Protein AF-A0A527D9S7-F1 (afdb_monomer)

Structure (mmCIF, N/CA/C/O backbone):
data_AF-A0A527D9S7-F1
#
_entry.id   AF-A0A527D9S7-F1
#
loop_
_atom_site.group_PDB
_atom_site.id
_atom_site.type_symbol
_atom_site.label_atom_id
_atom_site.label_alt_id
_atom_site.label_comp_id
_atom_site.label_asym_id
_atom_site.label_entity_id
_atom_site.label_seq_id
_atom_site.pdbx_PDB_ins_code
_atom_site.Cartn_x
_atom_site.Cartn_y
_atom_site.Cartn_z
_atom_site.occupancy
_atom_site.B_iso_or_equiv
_atom_site.auth_seq_id
_atom_site.auth_comp_id
_atom_site.auth_asym_id
_atom_site.auth_atom_id
_atom_site.pdbx_PDB_model_num
ATOM 1 N N . MET A 1 1 ? 30.669 3.291 -40.925 1.00 55.16 1 MET A N 1
ATOM 2 C CA . MET A 1 1 ? 29.486 2.459 -40.610 1.00 55.16 1 MET A CA 1
ATOM 3 C C . MET A 1 1 ? 28.982 2.857 -39.224 1.00 55.16 1 MET A C 1
ATOM 5 O O . MET A 1 1 ? 29.702 2.601 -38.267 1.00 55.16 1 MET A O 1
ATOM 9 N N . PRO A 1 2 ? 27.845 3.563 -39.084 1.00 64.44 2 PRO A N 1
ATOM 10 C CA . PRO A 1 2 ? 27.367 4.002 -37.776 1.00 64.44 2 PRO A CA 1
ATOM 11 C C . PRO A 1 2 ? 26.653 2.850 -37.060 1.00 64.44 2 PRO A C 1
ATOM 13 O O . PRO A 1 2 ? 25.639 2.338 -37.529 1.00 64.44 2 PRO A O 1
ATOM 16 N N . HIS A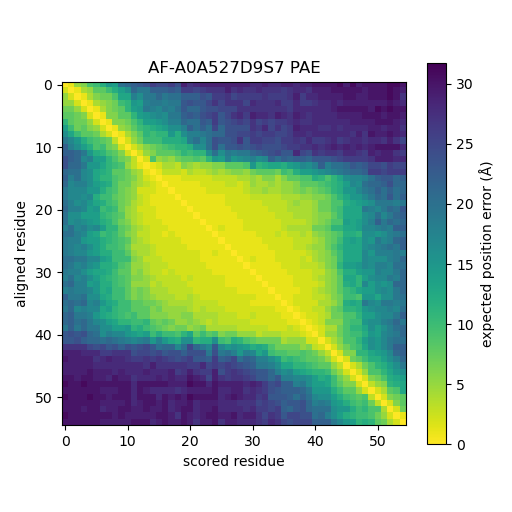 1 3 ? 27.202 2.430 -35.923 1.00 67.31 3 HIS A N 1
ATOM 17 C CA . HIS A 1 3 ? 26.604 1.423 -35.055 1.00 67.31 3 HIS A CA 1
ATOM 18 C C . HIS A 1 3 ? 25.442 2.078 -34.290 1.00 67.31 3 HIS A C 1
ATOM 20 O O . HIS A 1 3 ? 25.653 2.824 -33.334 1.00 67.31 3 HIS A O 1
ATOM 26 N N . ARG A 1 4 ? 24.202 1.877 -34.750 1.00 64.75 4 ARG A N 1
ATOM 27 C CA . ARG A 1 4 ? 23.009 2.345 -34.031 1.00 64.75 4 ARG A CA 1
ATOM 28 C C . ARG A 1 4 ? 22.707 1.352 -32.910 1.00 64.75 4 ARG A C 1
ATOM 30 O O . ARG A 1 4 ? 22.170 0.278 -33.155 1.00 64.75 4 ARG A O 1
ATOM 37 N N . SER A 1 5 ? 23.058 1.720 -31.682 1.00 64.06 5 SER A N 1
ATOM 38 C CA . SER A 1 5 ? 22.573 1.032 -30.487 1.00 64.06 5 SER A CA 1
ATOM 39 C C . SER A 1 5 ? 21.083 1.338 -30.325 1.00 64.06 5 SER A C 1
ATOM 41 O O . SER A 1 5 ? 20.695 2.456 -29.981 1.00 64.06 5 SER A O 1
ATOM 43 N N . THR A 1 6 ? 20.232 0.363 -30.635 1.00 61.62 6 THR A N 1
ATOM 44 C CA . THR A 1 6 ? 18.809 0.418 -30.296 1.00 61.62 6 THR A CA 1
ATOM 45 C C . THR A 1 6 ? 18.690 0.069 -28.820 1.00 61.62 6 THR A C 1
ATOM 47 O O . THR A 1 6 ? 18.652 -1.101 -28.450 1.00 61.62 6 THR A O 1
ATOM 50 N N . ILE A 1 7 ? 18.673 1.091 -27.964 1.00 62.00 7 ILE A N 1
ATOM 51 C CA . ILE A 1 7 ? 18.380 0.928 -26.539 1.00 62.00 7 ILE A CA 1
ATOM 52 C C . ILE A 1 7 ? 16.917 0.488 -26.432 1.00 62.00 7 ILE A C 1
ATOM 54 O O . ILE A 1 7 ? 15.995 1.294 -26.572 1.00 62.00 7 ILE A O 1
ATOM 58 N N . ILE A 1 8 ? 16.703 -0.811 -26.233 1.00 62.88 8 ILE A N 1
ATOM 59 C CA . ILE A 1 8 ? 15.381 -1.387 -26.004 1.00 62.88 8 ILE A CA 1
ATOM 60 C C . ILE A 1 8 ? 14.965 -0.970 -24.593 1.00 62.88 8 ILE A C 1
ATOM 62 O O . ILE A 1 8 ? 15.440 -1.512 -23.598 1.00 62.88 8 ILE A O 1
ATOM 66 N N . LYS A 1 9 ? 14.119 0.057 -24.505 1.00 62.06 9 LYS A N 1
ATOM 67 C CA . LYS A 1 9 ? 13.561 0.553 -23.247 1.00 62.06 9 LYS A CA 1
ATOM 68 C C . LYS A 1 9 ? 12.551 -0.488 -22.748 1.00 62.06 9 LYS A C 1
ATOM 70 O O . LYS A 1 9 ? 11.404 -0.501 -23.185 1.00 62.06 9 LYS A O 1
ATOM 75 N N . THR A 1 10 ? 12.992 -1.414 -21.902 1.00 63.03 10 THR A N 1
ATOM 76 C CA . THR A 1 10 ? 12.131 -2.413 -21.259 1.00 63.03 10 THR A CA 1
ATOM 77 C C . THR A 1 10 ? 11.001 -1.700 -20.510 1.00 63.03 10 THR A C 1
ATOM 79 O O . THR A 1 10 ? 11.239 -0.846 -19.660 1.00 63.03 10 THR A O 1
ATOM 82 N N . GLY A 1 11 ? 9.754 -2.007 -20.879 1.00 62.66 11 GLY A N 1
ATOM 83 C CA . GLY A 1 11 ? 8.547 -1.266 -20.479 1.00 62.66 11 GLY A CA 1
ATOM 84 C C . GLY A 1 11 ? 8.178 -1.322 -18.991 1.00 62.66 11 GLY A C 1
ATOM 85 O O . GLY A 1 11 ? 7.265 -0.619 -18.574 1.00 62.66 11 GLY A O 1
ATOM 86 N N . TYR A 1 12 ? 8.907 -2.094 -18.184 1.00 64.88 12 TYR A N 1
ATOM 87 C CA . TYR A 1 12 ? 8.779 -2.138 -16.726 1.00 64.88 12 TYR A CA 1
ATOM 88 C C . TYR A 1 12 ? 9.996 -1.459 -16.097 1.00 64.88 12 TYR A C 1
ATOM 90 O O . TYR A 1 12 ? 10.907 -2.102 -15.580 1.00 64.88 12 TYR A O 1
ATOM 98 N N . GLY A 1 13 ? 10.053 -0.135 -16.233 1.00 70.38 13 GLY A N 1
ATOM 99 C CA . GLY A 1 13 ? 11.078 0.674 -15.579 1.00 70.38 13 GLY A CA 1
ATOM 100 C C . GLY A 1 13 ? 10.888 0.728 -14.055 1.00 70.38 13 GLY A C 1
ATOM 101 O O . GLY A 1 13 ? 9.843 0.327 -13.544 1.00 70.38 13 GLY A O 1
ATOM 102 N N . PRO A 1 14 ? 11.839 1.317 -13.308 1.00 78.19 14 PRO A N 1
ATOM 103 C CA . PRO A 1 14 ? 11.735 1.488 -11.851 1.00 78.19 14 PRO A CA 1
ATOM 104 C C . PRO A 1 14 ? 10.453 2.215 -11.401 1.00 78.19 14 PRO A C 1
ATOM 106 O O . PRO A 1 14 ? 10.032 2.074 -10.257 1.00 78.19 14 PRO A O 1
ATOM 109 N N . GLY A 1 15 ? 9.786 2.941 -12.305 1.00 83.25 15 GLY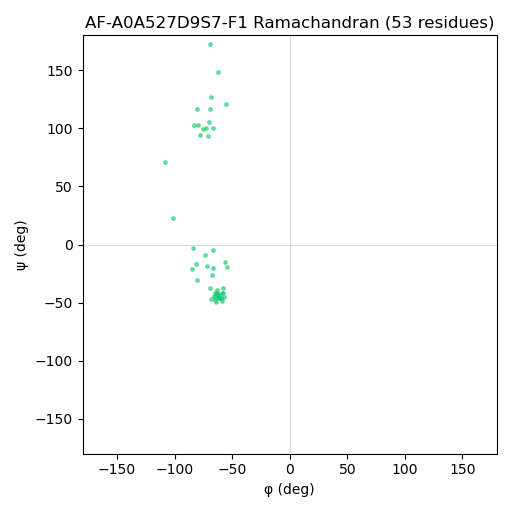 A N 1
ATOM 110 C CA . GLY A 1 15 ? 8.499 3.583 -12.048 1.00 83.25 15 GLY A CA 1
ATOM 111 C C . GLY A 1 15 ? 7.389 2.623 -11.607 1.00 83.25 15 GLY A C 1
ATOM 112 O O . GLY A 1 15 ? 6.623 2.980 -10.716 1.00 83.25 15 GLY A O 1
ATOM 113 N N . THR A 1 16 ? 7.313 1.398 -12.145 1.00 84.88 16 THR A N 1
ATOM 114 C CA . THR A 1 16 ? 6.289 0.434 -11.698 1.00 84.88 16 THR A CA 1
ATOM 115 C C . THR A 1 16 ? 6.558 -0.061 -10.282 1.00 84.88 16 THR A C 1
ATOM 117 O O . THR A 1 16 ? 5.623 -0.185 -9.498 1.00 84.88 16 THR A O 1
ATOM 120 N N . ALA A 1 17 ? 7.824 -0.273 -9.913 1.00 85.88 17 ALA A N 1
ATOM 121 C CA . ALA A 1 17 ? 8.192 -0.653 -8.549 1.00 85.88 17 ALA A CA 1
ATOM 122 C C . ALA A 1 17 ? 7.859 0.460 -7.541 1.00 85.88 17 ALA A C 1
ATOM 124 O O . ALA A 1 17 ? 7.298 0.190 -6.480 1.00 85.88 17 ALA A O 1
ATOM 125 N N . ILE A 1 18 ? 8.134 1.717 -7.901 1.00 89.56 18 ILE A N 1
ATOM 126 C CA . ILE A 1 18 ? 7.797 2.886 -7.078 1.00 89.56 18 ILE A CA 1
ATOM 127 C C . ILE A 1 18 ? 6.277 3.031 -6.932 1.00 89.56 18 ILE A 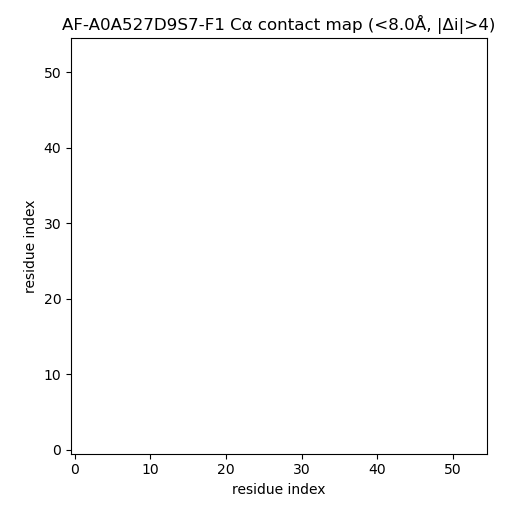C 1
ATOM 129 O O . ILE A 1 18 ? 5.792 3.293 -5.835 1.00 89.56 18 ILE A O 1
ATOM 133 N N . ALA A 1 19 ? 5.515 2.822 -8.009 1.00 90.81 19 ALA A N 1
ATOM 134 C CA . ALA A 1 19 ? 4.057 2.880 -7.961 1.00 90.81 19 ALA A CA 1
ATOM 135 C C . ALA A 1 19 ? 3.479 1.818 -7.014 1.00 90.81 19 ALA A C 1
ATOM 137 O O . ALA A 1 19 ? 2.651 2.141 -6.165 1.00 90.81 19 ALA A O 1
ATOM 138 N N . VAL A 1 20 ? 3.958 0.573 -7.101 1.00 93.25 20 VAL A N 1
ATOM 139 C CA . VAL A 1 20 ? 3.532 -0.509 -6.199 1.00 93.25 20 VAL A CA 1
ATOM 140 C C . VAL A 1 20 ? 3.891 -0.191 -4.748 1.00 93.25 20 VAL A C 1
ATOM 142 O O . VAL A 1 20 ? 3.054 -0.371 -3.866 1.00 93.25 20 VAL A O 1
ATOM 145 N N . LEU A 1 21 ? 5.093 0.338 -4.497 1.00 93.69 21 LEU A N 1
ATOM 146 C CA . LEU A 1 21 ? 5.509 0.766 -3.162 1.00 93.69 21 LEU A CA 1
ATOM 147 C C . LEU A 1 21 ? 4.566 1.839 -2.597 1.00 93.69 21 LEU A C 1
ATOM 149 O O . LEU A 1 21 ? 4.090 1.703 -1.473 1.00 93.69 21 LEU A O 1
ATOM 153 N N . MET A 1 22 ? 4.258 2.875 -3.380 1.00 96.94 22 MET A N 1
ATOM 154 C CA . MET A 1 22 ? 3.365 3.962 -2.962 1.00 96.94 22 MET A CA 1
ATOM 155 C C . MET A 1 22 ? 1.949 3.466 -2.667 1.00 96.94 22 MET A C 1
ATOM 157 O O . MET A 1 22 ? 1.364 3.842 -1.651 1.00 96.94 22 MET A O 1
ATOM 161 N N . VAL A 1 23 ? 1.409 2.590 -3.518 1.00 96.94 23 VAL A N 1
ATOM 162 C CA . VAL A 1 23 ? 0.082 1.992 -3.314 1.00 96.94 23 VAL A CA 1
ATOM 163 C C . VAL A 1 23 ? 0.066 1.123 -2.057 1.00 96.94 23 VAL A C 1
ATOM 165 O O . VAL A 1 23 ? -0.865 1.228 -1.260 1.00 96.94 23 VAL A O 1
ATOM 168 N N . GLY A 1 24 ? 1.107 0.316 -1.836 1.00 96.94 24 GLY A N 1
ATOM 169 C CA . GLY A 1 24 ? 1.244 -0.499 -0.629 1.00 96.94 24 GLY A CA 1
ATOM 170 C C . GLY A 1 24 ? 1.274 0.351 0.641 1.00 96.94 24 GLY A C 1
ATOM 171 O O . GLY A 1 24 ? 0.533 0.076 1.583 1.00 96.94 24 GLY A O 1
ATOM 172 N N . LEU A 1 25 ? 2.062 1.429 0.647 1.00 97.50 25 LEU A N 1
ATOM 173 C CA . LEU A 1 25 ? 2.131 2.357 1.778 1.00 97.50 25 LEU A CA 1
ATOM 174 C C . LEU A 1 25 ? 0.790 3.056 2.038 1.00 97.50 25 LEU A C 1
ATOM 176 O O . LEU A 1 25 ? 0.376 3.159 3.192 1.00 97.50 25 LEU A O 1
ATOM 180 N N . MET A 1 26 ? 0.081 3.485 0.988 1.00 97.56 26 MET A N 1
ATOM 181 C CA . MET A 1 26 ? -1.257 4.067 1.137 1.00 97.56 26 MET A CA 1
ATOM 182 C C . MET A 1 26 ? -2.252 3.069 1.725 1.00 97.56 26 MET A C 1
ATOM 184 O O . MET A 1 26 ? -2.986 3.422 2.644 1.00 97.56 26 MET A O 1
ATOM 188 N N . ALA A 1 27 ? -2.261 1.826 1.242 1.0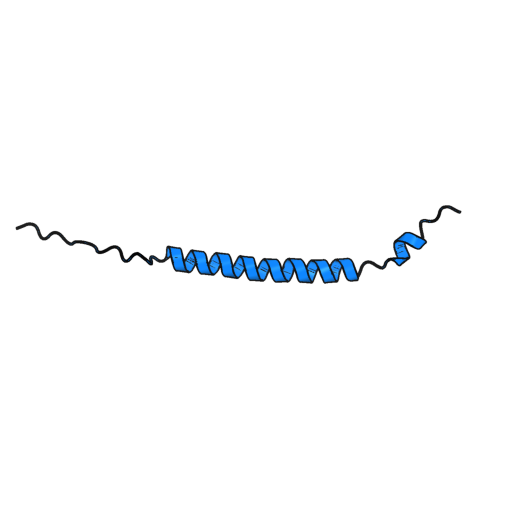0 97.44 27 ALA A N 1
ATOM 189 C CA . ALA A 1 27 ? -3.159 0.794 1.749 1.00 97.44 27 ALA A CA 1
ATOM 190 C C . ALA A 1 27 ? -2.924 0.525 3.244 1.00 97.44 27 ALA A C 1
ATOM 192 O O . ALA A 1 27 ? -3.877 0.515 4.023 1.00 97.44 27 ALA A O 1
ATOM 193 N N . VAL A 1 28 ? -1.660 0.386 3.660 1.00 97.19 28 VAL A N 1
ATOM 194 C CA . VAL A 1 28 ? -1.302 0.216 5.077 1.00 97.19 28 VAL A CA 1
ATOM 195 C C . VAL A 1 28 ? -1.750 1.428 5.898 1.00 97.19 28 VAL A C 1
ATOM 197 O O . VAL A 1 28 ? -2.388 1.259 6.936 1.00 97.19 28 VAL A O 1
ATOM 200 N N . GLY A 1 2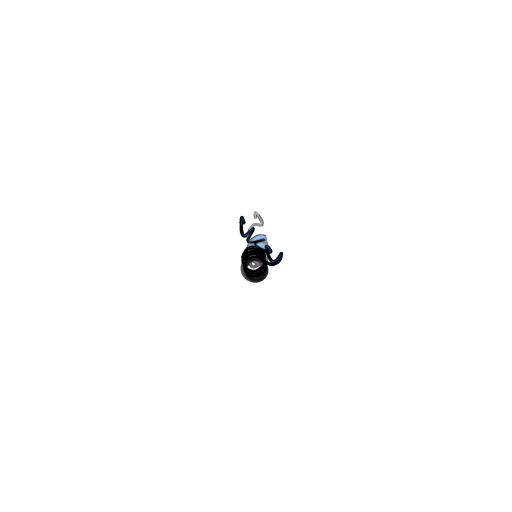9 ? -1.492 2.647 5.416 1.00 97.00 29 GLY A N 1
ATOM 201 C CA . GLY A 1 29 ? -1.927 3.877 6.081 1.00 97.00 29 GLY A CA 1
ATOM 202 C C . GLY A 1 29 ? -3.446 3.961 6.256 1.00 97.00 29 GLY A C 1
ATOM 203 O O . GLY A 1 29 ? -3.918 4.317 7.333 1.00 97.00 29 GLY A O 1
ATOM 204 N N . PHE A 1 30 ? -4.218 3.569 5.241 1.00 97.31 30 PHE A N 1
ATOM 205 C CA . PHE A 1 30 ? -5.681 3.535 5.313 1.00 97.31 30 PHE A CA 1
ATOM 206 C C . PHE A 1 30 ? -6.193 2.554 6.366 1.00 97.31 30 PHE A C 1
ATOM 208 O O . PHE A 1 30 ? -7.099 2.900 7.120 1.00 97.31 30 PHE A O 1
ATOM 215 N N . VAL A 1 31 ? -5.607 1.358 6.459 1.00 96.19 31 VAL A N 1
ATOM 216 C CA . VAL A 1 31 ? -5.988 0.377 7.486 1.00 96.19 31 VAL A CA 1
ATOM 217 C C . VAL A 1 31 ? -5.740 0.940 8.885 1.00 96.19 31 VAL A C 1
ATOM 219 O O . VAL A 1 31 ? -6.625 0.864 9.735 1.00 96.19 31 VAL A O 1
ATOM 222 N N . PHE A 1 32 ? -4.580 1.562 9.112 1.00 94.94 32 PHE A N 1
ATOM 223 C CA . PHE A 1 32 ? -4.271 2.216 10.386 1.00 94.94 32 PHE A CA 1
ATOM 224 C C . PHE A 1 32 ? -5.202 3.387 10.690 1.00 94.94 32 PHE A C 1
ATOM 226 O O . PHE A 1 32 ? -5.617 3.545 11.834 1.00 94.94 32 PHE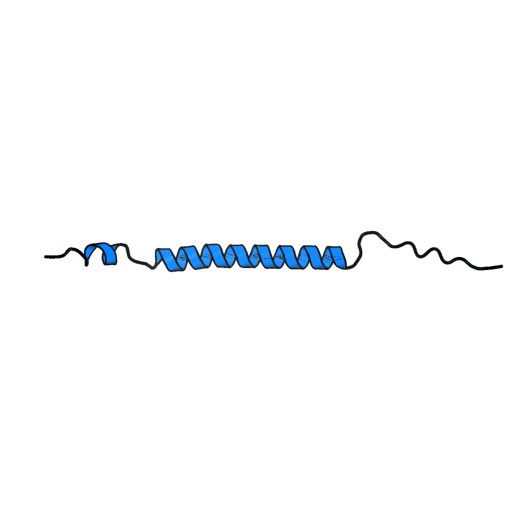 A O 1
ATOM 233 N N . LEU A 1 33 ? -5.559 4.190 9.686 1.00 95.12 33 LEU A N 1
ATOM 234 C CA . LEU A 1 33 ? -6.478 5.309 9.859 1.00 95.12 33 LEU A CA 1
ATOM 235 C C . LEU A 1 33 ? -7.879 4.822 10.240 1.00 95.12 33 LEU A C 1
ATOM 237 O O . LEU A 1 33 ? -8.463 5.321 11.198 1.00 95.12 33 LEU A O 1
ATOM 241 N N . VAL A 1 34 ? -8.408 3.826 9.527 1.00 94.75 34 VAL A N 1
ATOM 242 C CA . VAL A 1 34 ? -9.733 3.259 9.808 1.00 94.75 34 VAL A CA 1
ATOM 243 C C . VAL A 1 34 ? -9.741 2.593 11.179 1.00 94.75 34 VAL A C 1
ATOM 245 O O . VAL A 1 34 ? -10.600 2.914 11.994 1.00 94.75 34 VAL A O 1
ATOM 248 N N . LEU A 1 35 ? -8.767 1.731 11.474 1.00 92.19 35 LEU A N 1
ATOM 249 C CA . LEU A 1 35 ? -8.703 1.039 12.759 1.00 92.19 35 LEU A CA 1
ATOM 250 C C . LEU A 1 35 ? -8.473 2.020 13.915 1.00 92.19 35 LEU A 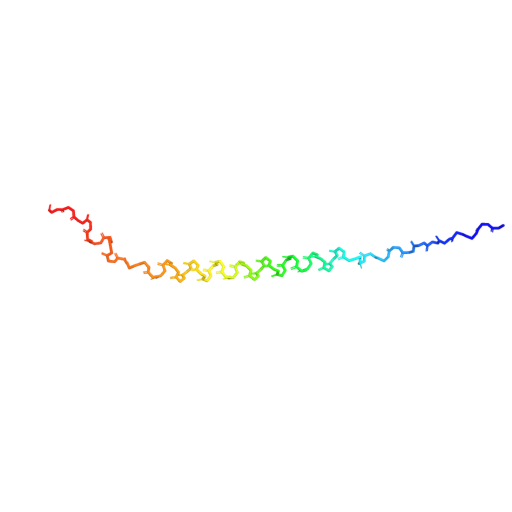C 1
ATOM 252 O O . LEU A 1 35 ? -9.183 1.967 14.913 1.00 92.19 35 LEU A O 1
ATOM 256 N N . GLY A 1 36 ? -7.537 2.955 13.756 1.00 89.56 36 GLY A N 1
ATOM 257 C CA . GLY A 1 36 ? -7.251 3.992 14.742 1.00 89.56 36 GLY A CA 1
ATOM 258 C C . GLY A 1 36 ? -8.456 4.890 15.001 1.00 89.56 36 GLY A C 1
ATOM 259 O O . GLY A 1 36 ? -8.780 5.143 16.155 1.00 89.56 36 GLY A O 1
ATOM 260 N N . SER A 1 37 ? -9.171 5.310 13.953 1.00 88.19 37 SER A N 1
ATOM 261 C CA . SER A 1 37 ? -10.404 6.091 14.105 1.00 88.19 37 SER A CA 1
ATOM 262 C C . SER A 1 37 ? -11.508 5.281 14.783 1.00 88.19 37 SER A C 1
ATOM 264 O O . SER A 1 37 ? -12.123 5.772 15.723 1.00 88.19 37 SER A O 1
ATOM 266 N N . SER A 1 38 ? -11.715 4.023 14.385 1.00 87.38 38 SER A N 1
ATOM 267 C CA . SER A 1 38 ? -12.704 3.140 15.004 1.00 87.38 38 SER A CA 1
ATOM 268 C C . SER A 1 38 ? -12.450 2.984 16.498 1.00 87.38 38 SER A C 1
ATOM 270 O O . SER A 1 38 ? -13.394 3.071 17.277 1.00 87.38 38 SER A O 1
ATOM 272 N N . LEU A 1 39 ? -11.196 2.769 16.903 1.00 85.44 39 LEU A N 1
ATOM 273 C CA . LEU A 1 39 ? -10.830 2.643 18.312 1.00 85.44 39 LEU A CA 1
ATOM 274 C C . LEU A 1 39 ? -10.990 3.978 19.044 1.00 85.44 39 LEU A C 1
ATOM 276 O O . LEU A 1 39 ? -11.656 4.023 20.071 1.00 85.44 39 LEU A O 1
ATOM 280 N N . TYR A 1 40 ? -10.485 5.074 18.472 1.00 81.31 40 TYR A N 1
ATOM 281 C CA . TYR A 1 40 ? -10.597 6.412 19.055 1.00 81.31 40 TYR A CA 1
ATOM 282 C C . TYR A 1 40 ? -12.055 6.841 19.292 1.00 81.31 40 TYR A C 1
ATOM 284 O O . TYR A 1 40 ? -12.375 7.394 20.340 1.00 81.31 40 TYR A O 1
ATOM 292 N N . PHE A 1 41 ? -12.955 6.561 18.344 1.00 75.88 41 PHE A N 1
ATOM 293 C CA . PHE A 1 41 ? -14.377 6.887 18.476 1.00 75.88 41 PHE A CA 1
ATOM 294 C C . PHE A 1 41 ? -15.156 5.880 19.328 1.00 75.88 41 PHE A C 1
ATOM 296 O O . PHE A 1 41 ? -16.112 6.284 19.986 1.00 75.88 41 PHE A O 1
ATOM 303 N N . SER A 1 42 ? -14.768 4.599 19.349 1.00 67.88 42 SER A N 1
ATOM 304 C CA . SER A 1 42 ? -15.387 3.605 20.246 1.00 67.88 42 SER A CA 1
ATOM 305 C C . SER A 1 42 ? -15.068 3.885 21.713 1.00 67.88 42 SER A C 1
ATOM 307 O O . SER A 1 42 ? -15.867 3.556 22.584 1.00 67.88 42 SER A O 1
ATOM 309 N N . GLU A 1 43 ? -13.939 4.543 21.983 1.00 62.75 43 GLU A N 1
ATOM 310 C CA . GLU A 1 43 ? -13.571 5.008 23.320 1.00 62.75 43 GLU A CA 1
ATOM 311 C C . GLU A 1 43 ? -14.384 6.233 23.779 1.00 62.75 43 GLU A C 1
ATOM 313 O O . GLU A 1 43 ? -14.276 6.628 24.937 1.00 62.75 43 GLU A O 1
ATOM 318 N N . GLN A 1 44 ? -15.189 6.861 22.907 1.00 57.97 44 GLN A N 1
ATOM 319 C CA . GLN A 1 44 ? -16.034 7.996 23.279 1.00 57.97 44 GLN A CA 1
ATOM 320 C C . GLN A 1 44 ? -17.343 7.474 23.901 1.00 57.97 44 GLN A C 1
ATOM 322 O O . GLN A 1 4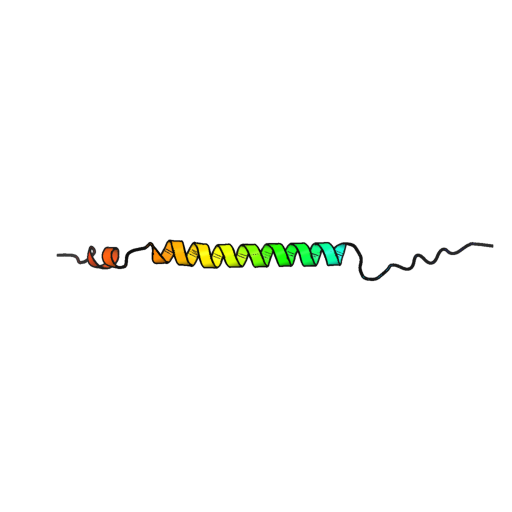4 ? -18.236 7.036 23.168 1.00 57.97 44 GLN A O 1
ATOM 327 N N . PRO A 1 45 ? -17.513 7.516 25.238 1.00 57.62 45 PRO A N 1
ATOM 328 C CA . PRO A 1 45 ? -18.674 6.929 25.885 1.00 57.62 45 PRO A CA 1
ATOM 329 C C . PRO A 1 45 ? -19.913 7.739 25.507 1.00 57.62 45 PRO A C 1
ATOM 331 O O . PRO A 1 45 ? -19.959 8.959 25.700 1.00 57.62 45 PRO A O 1
ATOM 334 N N . ALA A 1 46 ? -20.942 7.054 25.008 1.00 57.38 46 ALA A N 1
ATOM 335 C CA . ALA A 1 46 ? -22.261 7.628 24.740 1.00 57.38 46 ALA A CA 1
ATOM 336 C C . ALA A 1 46 ? -22.900 8.288 25.986 1.00 57.38 46 ALA A C 1
ATOM 338 O O . ALA A 1 46 ? -23.808 9.107 25.844 1.00 57.38 46 ALA A O 1
ATOM 339 N N . ASP A 1 47 ? -22.378 8.010 27.185 1.00 55.28 47 ASP A N 1
ATOM 340 C CA . ASP A 1 47 ? -22.811 8.597 28.458 1.00 55.28 47 ASP A CA 1
ATOM 341 C C . ASP A 1 47 ? -22.528 10.101 28.600 1.00 55.28 47 ASP A C 1
ATOM 343 O O . ASP A 1 47 ? -23.208 10.780 29.368 1.00 55.28 47 ASP A O 1
ATOM 347 N N . GLN A 1 48 ? -21.602 10.686 27.828 1.00 53.59 48 GLN A N 1
ATOM 348 C CA . GLN A 1 48 ? -21.388 12.143 27.882 1.00 53.59 48 GLN A CA 1
ATOM 349 C C . GLN A 1 48 ? -22.534 12.945 27.240 1.00 53.59 48 GLN A C 1
ATOM 351 O O . GLN A 1 48 ? -22.700 14.123 27.547 1.00 53.59 48 GLN A O 1
ATOM 356 N N . ARG A 1 49 ? -23.366 12.317 26.393 1.00 55.88 49 ARG A N 1
ATOM 357 C CA . ARG A 1 49 ? -24.585 12.944 25.846 1.00 55.88 49 ARG A CA 1
ATOM 358 C C . ARG A 1 49 ? -25.778 12.897 26.801 1.00 55.88 49 ARG A C 1
ATOM 360 O O . ARG A 1 49 ? -26.726 13.646 26.594 1.00 55.88 49 ARG A O 1
ATOM 367 N N . ALA A 1 50 ? -25.741 12.043 27.824 1.00 53.81 50 ALA A N 1
ATOM 368 C CA . ALA A 1 50 ? -26.786 11.970 28.844 1.00 53.81 50 ALA A CA 1
ATOM 369 C C . ALA A 1 50 ? -26.583 12.997 29.974 1.00 53.81 50 ALA A C 1
ATOM 371 O O . ALA A 1 50 ? -27.542 13.370 30.639 1.00 53.81 50 ALA A O 1
ATOM 372 N N . LEU A 1 51 ? -25.356 13.501 30.161 1.00 55.59 51 LEU A N 1
ATOM 373 C CA . LEU A 1 51 ? -25.020 14.503 31.184 1.00 55.59 51 LEU A CA 1
ATOM 374 C C . LEU A 1 51 ? -25.294 15.956 30.753 1.00 55.59 51 LEU A C 1
ATOM 376 O O . LEU A 1 51 ? -25.111 16.872 31.549 1.00 55.59 51 LEU A O 1
ATOM 380 N N . SER A 1 52 ? -25.734 16.183 29.511 1.00 53.59 52 SER A N 1
ATOM 381 C CA . SER A 1 52 ? -26.115 17.504 28.993 1.00 53.59 52 SER A CA 1
ATOM 382 C C . SER A 1 52 ? -27.630 17.725 28.952 1.00 53.59 52 SER A C 1
ATOM 384 O O . SER A 1 52 ? -28.098 18.539 28.155 1.00 53.59 52 SER A O 1
ATOM 386 N N . SER A 1 53 ? -28.417 17.002 29.754 1.00 56.81 53 SER A N 1
ATOM 387 C CA . SER A 1 53 ? -29.806 17.391 30.009 1.00 56.81 53 SER A CA 1
ATOM 388 C C . SER A 1 53 ? -29.800 18.673 30.856 1.00 56.81 53 SER A C 1
ATOM 390 O O . SER A 1 53 ? -29.290 18.629 31.979 1.00 56.81 53 SER A O 1
ATOM 392 N N . PRO A 1 54 ? -30.310 19.817 30.361 1.00 65.50 54 PRO A N 1
ATOM 393 C CA . PRO A 1 54 ? -30.587 20.941 31.246 1.00 65.50 54 PRO A CA 1
ATOM 394 C C . PRO A 1 54 ? -31.659 20.516 32.273 1.00 65.50 54 PRO A C 1
ATOM 396 O O . PRO A 1 54 ? -32.458 19.634 31.947 1.00 65.50 54 PRO A O 1
ATOM 399 N N . PRO A 1 55 ? -31.622 21.074 33.501 1.00 63.44 55 PRO A N 1
ATOM 400 C CA . PRO A 1 55 ? -32.426 20.614 34.637 1.00 63.44 5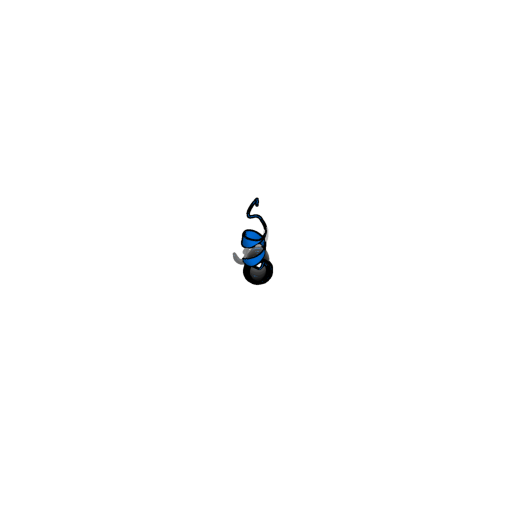5 PRO A CA 1
ATOM 401 C C . PRO A 1 55 ? -33.935 20.650 34.382 1.00 63.44 55 PRO A C 1
ATOM 403 O O . PRO A 1 55 ? -34.393 21.546 33.635 1.00 63.44 55 PRO A O 1
#

Radius of gyration: 26.91 Å; Cα contacts (8 Å, |Δi|>4): 0; chains: 1; bounding box: 62×23×75 Å

Mean predicted aligned error: 14.35 Å

Solvent-accessible surface area (backbone atoms only — not comparable to full-atom values): 3561 Å² total; per-residue (Å²): 133,87,82,78,80,78,80,78,77,64,90,79,47,74,64,58,59,52,50,52,50,52,52,52,53,50,54,53,49,50,52,50,50,52,53,50,48,53,51,59,56,67,69,54,63,75,64,68,70,66,73,68,64,78,132

Foldseek 3Di:
DDDDDPPPPDPDPCVVVVVVVVVVVVVVVVVCVVVVVVVVVVVVDPVVVVVPDDD

Secondary structure (DSSP, 8-state):
----------S--HHHHHHHHHHHHHHHHHHHHHHHHHHHHHTS-GGGGTTT---

pLDDT: mean 76.32, std 16.2, range [53.59, 97.56]

Sequence (55 aa):
MPHRSTIIKTGYGPGTAIAVLMVGLMAVGFVFLVLGSSLYFSEQPADQRALSSPP